Protein AF-Q72DJ5-F1 (afdb_monomer_lite)

Sequence (86 aa):
MERRMRKHAFVKVDCNCLRRATNFKCKHCGVMEYRSEREIRNLPLSLARCEDAGAPAPSPEEKLRGMFGGGFDCLATGEEGEDSQE

Foldseek 3Di:
DPPQWFFFAWDFDAQPPVVRWTWTAGPFPRDIDTHDLVCLQKDAPVRGTDPGPPGHHFDPVQVVLNVVVTGTNNHNDPDDPPPDDD

Secondary stru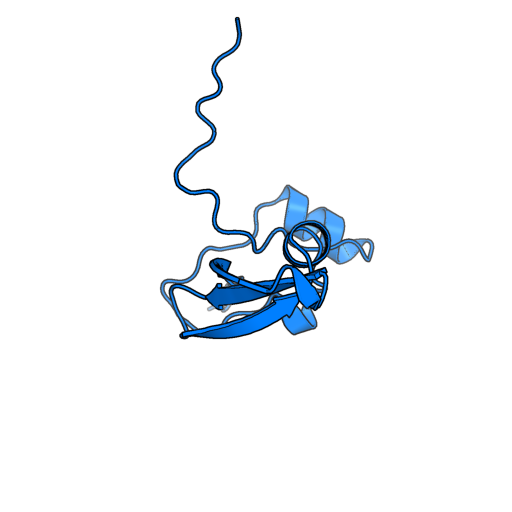cture (DSSP, 8-state):
-----EE--EEEEEEEGGGTEEEEEETTT--EEEE-HHHHTTB-HHHHEE--TTSPPPPHHHHHHHHTT--B--B--SS-------

Radius of gyration: 13.51 Å; chains: 1; bounding box: 31×37×34 Å

Organism: Nitratidesulfovibrio vulgaris (strain ATCC 29579 / DSM 644 / CCUG 34227 / NCIMB 8303 / VKM B-1760 / Hildenborough) (NCBI:txid882)

pLDDT: mean 79.0, std 15.88, range [36.12, 93.19]

Structure (mmCIF, N/CA/C/O backbone):
data_AF-Q72DJ5-F1
#
_entry.id   AF-Q72DJ5-F1
#
loop_
_atom_site.group_PDB
_atom_site.id
_atom_site.type_symbol
_atom_site.label_atom_id
_atom_site.label_alt_id
_atom_site.label_comp_id
_atom_site.label_asym_id
_atom_site.label_entity_id
_atom_site.label_seq_id
_atom_site.pdbx_PDB_ins_code
_atom_site.Cartn_x
_atom_site.Cartn_y
_atom_site.Cartn_z
_atom_site.occupancy
_atom_site.B_iso_or_equiv
_atom_site.auth_seq_id
_atom_site.auth_comp_id
_atom_site.auth_asym_id
_atom_site.auth_atom_id
_atom_site.pdbx_PDB_model_num
ATOM 1 N N . MET A 1 1 ? 16.729 -8.345 -17.289 1.00 43.53 1 MET A N 1
ATOM 2 C CA . MET A 1 1 ? 15.360 -7.829 -17.075 1.00 43.53 1 MET A CA 1
ATOM 3 C C . MET A 1 1 ? 15.268 -7.337 -15.640 1.00 43.53 1 MET A C 1
ATOM 5 O O . MET A 1 1 ? 15.104 -8.152 -14.742 1.00 43.53 1 MET A O 1
ATOM 9 N N . GLU A 1 2 ? 15.455 -6.040 -15.390 1.00 45.41 2 GLU A N 1
ATOM 10 C CA . GLU A 1 2 ? 15.175 -5.484 -14.062 1.00 45.41 2 GLU A CA 1
ATOM 11 C C . GLU A 1 2 ? 13.684 -5.676 -13.776 1.00 45.41 2 GLU A C 1
ATOM 13 O O . GLU A 1 2 ? 12.834 -5.082 -14.446 1.00 45.41 2 GLU A O 1
ATOM 18 N N . ARG A 1 3 ? 13.344 -6.531 -12.804 1.00 53.69 3 ARG A N 1
ATOM 19 C CA . ARG A 1 3 ? 11.998 -6.535 -12.229 1.00 53.69 3 ARG A CA 1
ATOM 20 C C . ARG A 1 3 ? 11.822 -5.175 -11.559 1.00 53.69 3 ARG A C 1
ATOM 22 O O . ARG A 1 3 ? 12.243 -4.989 -10.423 1.00 53.69 3 ARG A O 1
ATOM 29 N N . ARG A 1 4 ? 11.268 -4.207 -12.296 1.00 69.69 4 ARG A N 1
ATOM 30 C CA . ARG A 1 4 ? 10.902 -2.891 -11.765 1.00 69.69 4 ARG A CA 1
ATOM 31 C C . ARG A 1 4 ? 10.009 -3.138 -10.555 1.00 69.69 4 ARG A C 1
ATOM 33 O O . ARG A 1 4 ? 8.918 -3.684 -10.706 1.00 69.69 4 ARG A O 1
ATOM 40 N N . MET A 1 5 ? 10.510 -2.794 -9.372 1.00 79.69 5 MET A N 1
ATOM 41 C CA . MET A 1 5 ? 9.752 -2.878 -8.129 1.00 79.69 5 MET A CA 1
ATOM 42 C C . MET A 1 5 ? 8.396 -2.189 -8.325 1.00 79.69 5 MET A C 1
ATOM 44 O O . MET A 1 5 ? 8.340 -1.067 -8.835 1.00 79.69 5 MET A O 1
ATOM 48 N N . ARG A 1 6 ? 7.316 -2.871 -7.942 1.00 88.88 6 ARG A N 1
ATOM 49 C CA . ARG A 1 6 ? 5.964 -2.313 -7.920 1.00 88.88 6 ARG A CA 1
ATOM 50 C C . ARG A 1 6 ? 5.559 -2.009 -6.488 1.00 88.88 6 ARG A C 1
ATOM 52 O O . ARG A 1 6 ? 6.057 -2.648 -5.557 1.00 88.88 6 ARG A O 1
ATOM 59 N N . LYS A 1 7 ? 4.665 -1.039 -6.319 1.00 91.25 7 LYS A N 1
ATOM 60 C CA . LYS A 1 7 ? 4.109 -0.674 -5.017 1.00 91.25 7 LYS A CA 1
ATOM 61 C C . LYS A 1 7 ? 2.630 -1.029 -4.919 1.00 91.25 7 LYS A C 1
ATOM 63 O O . LYS A 1 7 ? 1.945 -1.112 -5.936 1.00 91.25 7 LYS A O 1
ATOM 68 N N . HIS A 1 8 ? 2.135 -1.247 -3.707 1.00 93.19 8 HIS A N 1
ATOM 69 C CA . HIS A 1 8 ? 0.706 -1.432 -3.478 1.00 93.19 8 HIS A CA 1
ATOM 70 C C . HIS A 1 8 ? -0.082 -0.171 -3.851 1.00 93.19 8 HIS A C 1
ATOM 72 O O . HIS A 1 8 ? 0.418 0.947 -3.758 1.00 93.19 8 HIS A O 1
ATOM 78 N N . ALA A 1 9 ? -1.336 -0.375 -4.251 1.00 91.81 9 ALA A N 1
ATOM 79 C CA . ALA A 1 9 ? -2.314 0.687 -4.442 1.00 91.81 9 ALA A CA 1
ATOM 80 C C . ALA A 1 9 ? -3.523 0.374 -3.559 1.00 91.81 9 ALA A C 1
ATOM 82 O O . ALA A 1 9 ? -4.443 -0.347 -3.954 1.00 91.81 9 ALA A O 1
ATOM 83 N N . PHE A 1 10 ? -3.449 0.842 -2.321 1.00 92.31 10 PHE A N 1
ATOM 84 C CA . PHE A 1 10 ? -4.420 0.622 -1.266 1.00 92.31 10 PHE A CA 1
ATOM 85 C C . PHE A 1 10 ? -5.645 1.508 -1.451 1.00 92.31 10 PHE A C 1
ATOM 87 O O . PHE A 1 10 ? -5.542 2.730 -1.431 1.00 92.31 10 PHE A O 1
ATOM 94 N N . VAL A 1 11 ? -6.811 0.886 -1.568 1.00 90.12 11 VAL A N 1
ATOM 95 C CA . VAL A 1 11 ? -8.108 1.556 -1.495 1.00 90.12 11 VAL A CA 1
ATOM 96 C C . VAL A 1 11 ? -8.688 1.392 -0.096 1.00 90.12 11 VAL A C 1
ATOM 98 O O . VAL A 1 11 ? -8.518 0.350 0.544 1.00 90.12 11 VAL A O 1
ATOM 101 N N . LYS A 1 12 ? -9.366 2.428 0.390 1.00 88.69 12 LYS A N 1
ATOM 102 C CA . LYS A 1 12 ? -10.096 2.395 1.658 1.00 88.69 12 LYS A CA 1
ATOM 103 C C . LYS A 1 12 ? -11.309 1.476 1.516 1.00 88.69 12 LYS A C 1
ATOM 105 O O . LYS A 1 12 ? -12.139 1.704 0.645 1.00 88.69 12 LYS A O 1
ATOM 110 N N . VAL A 1 13 ? -11.395 0.442 2.349 1.00 87.44 13 VAL A N 1
ATOM 111 C CA . VAL A 1 13 ? -12.511 -0.520 2.338 1.00 87.44 13 VAL A CA 1
ATOM 112 C C . VAL A 1 13 ? -13.491 -0.228 3.460 1.00 87.44 13 VAL A C 1
ATOM 114 O O . VAL A 1 13 ? -14.690 -0.158 3.225 1.00 87.44 13 VAL A O 1
ATOM 117 N N . ASP A 1 14 ? -12.983 -0.060 4.677 1.00 81.75 14 ASP A N 1
ATOM 118 C CA . ASP A 1 14 ? -13.817 0.113 5.861 1.00 81.75 14 ASP A CA 1
ATOM 119 C C . ASP A 1 14 ? -13.110 1.000 6.887 1.00 81.75 14 ASP A C 1
ATOM 121 O O . ASP A 1 14 ? -11.901 0.892 7.094 1.00 81.75 14 ASP A O 1
ATOM 125 N N . CYS A 1 15 ? -13.858 1.895 7.526 1.00 80.00 15 CYS A N 1
ATOM 126 C CA . CYS A 1 15 ? -13.339 2.792 8.551 1.00 80.00 15 CYS A CA 1
ATOM 127 C C . CYS A 1 15 ? -13.876 2.352 9.909 1.00 80.00 15 CYS A C 1
ATOM 129 O O . CYS A 1 15 ? -15.030 2.614 10.247 1.00 80.00 15 CYS A O 1
ATOM 131 N N . ASN A 1 16 ? -13.026 1.732 10.727 1.00 75.50 16 ASN A N 1
ATOM 132 C CA . ASN A 1 16 ? -13.406 1.380 12.084 1.00 75.50 16 ASN A CA 1
ATOM 133 C C . ASN A 1 16 ? -13.202 2.590 13.007 1.00 75.50 16 ASN A C 1
ATOM 135 O O . ASN A 1 16 ? -12.159 2.748 13.650 1.00 75.50 16 ASN A O 1
ATOM 139 N N . CYS A 1 17 ? -14.221 3.450 13.074 1.00 70.38 17 CYS A N 1
ATOM 140 C CA . CYS A 1 17 ? -14.211 4.673 13.884 1.00 70.38 17 CYS A CA 1
ATOM 141 C C . CYS A 1 17 ? -13.971 4.400 15.379 1.00 70.38 17 CYS A C 1
ATOM 143 O O . CYS A 1 17 ? -13.309 5.195 16.044 1.00 70.38 17 CYS A O 1
ATOM 145 N N . LEU A 1 18 ? -14.436 3.256 15.897 1.00 71.12 18 LEU A N 1
ATOM 146 C CA . LEU A 1 18 ? -14.240 2.861 17.299 1.00 71.12 18 LEU A CA 1
ATOM 147 C C . LEU A 1 18 ? -12.774 2.547 17.615 1.00 71.12 18 LEU A C 1
ATOM 149 O O . LEU A 1 18 ? -12.314 2.783 18.729 1.00 71.12 18 LEU A O 1
ATOM 153 N N . ARG A 1 19 ? -12.028 2.031 16.634 1.00 67.88 19 ARG A N 1
ATOM 154 C CA . ARG A 1 19 ? -10.608 1.675 16.772 1.00 67.88 19 ARG A CA 1
ATOM 155 C C . ARG A 1 19 ? -9.654 2.687 16.135 1.00 67.88 19 ARG A C 1
ATOM 157 O O . ARG A 1 19 ? -8.452 2.439 16.135 1.00 67.88 19 ARG A O 1
ATOM 164 N N . ARG A 1 20 ? -10.168 3.809 15.609 1.00 69.00 20 ARG A N 1
ATOM 165 C CA . ARG A 1 20 ? -9.396 4.860 14.912 1.00 69.00 20 ARG A CA 1
ATOM 166 C C . ARG A 1 20 ? -8.464 4.318 13.822 1.00 69.00 20 ARG A C 1
ATOM 168 O O . ARG A 1 20 ? -7.372 4.841 13.616 1.00 69.00 20 ARG A O 1
ATOM 175 N N . ALA A 1 21 ? -8.885 3.271 13.125 1.00 68.88 21 ALA A N 1
ATOM 176 C CA . ALA A 1 21 ? -8.069 2.636 12.103 1.00 68.88 21 ALA A CA 1
ATOM 177 C C . ALA A 1 21 ? -8.919 2.268 10.892 1.00 68.88 21 ALA A C 1
ATOM 179 O O . ALA A 1 21 ? -10.113 1.981 10.999 1.00 68.88 21 ALA A O 1
ATOM 180 N N . THR A 1 22 ? -8.297 2.354 9.722 1.00 83.19 22 THR A N 1
ATOM 181 C CA . THR A 1 22 ? -8.951 2.135 8.439 1.00 83.19 22 THR A CA 1
ATOM 182 C C . THR A 1 22 ? -8.392 0.859 7.820 1.00 83.19 22 THR A C 1
ATOM 184 O O . THR A 1 22 ? -7.182 0.644 7.779 1.00 83.19 22 THR A O 1
ATOM 187 N N . ASN A 1 23 ? -9.292 -0.006 7.363 1.00 88.56 23 ASN A N 1
ATOM 188 C CA . ASN A 1 23 ? -8.958 -1.165 6.558 1.00 88.56 23 ASN A CA 1
ATOM 189 C C . ASN A 1 23 ? -8.677 -0.701 5.132 1.00 88.56 23 ASN A C 1
ATOM 191 O O . ASN A 1 23 ? -9.557 -0.171 4.447 1.00 88.56 23 ASN A O 1
ATOM 195 N N . PHE A 1 24 ? -7.456 -0.943 4.685 1.00 90.50 24 PHE A N 1
ATOM 196 C CA . PHE A 1 24 ? -7.019 -0.706 3.325 1.00 90.50 24 PHE A CA 1
ATOM 197 C C . PHE A 1 24 ? -6.818 -2.026 2.608 1.00 90.50 24 PHE A C 1
ATOM 199 O O . PHE A 1 24 ? -6.227 -2.945 3.164 1.00 90.50 24 PHE A O 1
ATOM 206 N N . LYS A 1 25 ? -7.257 -2.115 1.355 1.00 92.12 25 LYS A N 1
ATOM 207 C CA . LYS A 1 25 ? -7.021 -3.284 0.504 1.00 92.12 25 LYS A CA 1
ATOM 208 C C . LYS A 1 25 ? -6.289 -2.865 -0.754 1.00 92.12 25 LYS A C 1
ATOM 210 O O . LYS A 1 25 ? -6.705 -1.930 -1.428 1.00 92.12 25 LYS A O 1
ATOM 215 N N . CYS A 1 26 ? -5.205 -3.549 -1.096 1.00 92.25 26 CYS A N 1
ATOM 216 C CA . CYS A 1 26 ? -4.549 -3.326 -2.378 1.00 92.25 26 CYS A CA 1
ATOM 217 C C . CYS A 1 26 ? -5.485 -3.771 -3.509 1.00 92.25 26 CYS A C 1
ATOM 219 O O . CYS A 1 26 ? -5.906 -4.929 -3.536 1.00 92.25 26 CYS A O 1
ATOM 221 N N . LYS A 1 27 ? -5.769 -2.890 -4.473 1.00 91.00 27 LYS A N 1
ATOM 222 C CA . LYS A 1 27 ? -6.640 -3.210 -5.620 1.00 91.00 27 LYS A CA 1
ATOM 223 C C . LYS A 1 27 ? -6.055 -4.254 -6.585 1.00 91.00 27 LYS A C 1
ATOM 225 O O . LYS A 1 27 ? -6.787 -4.776 -7.412 1.00 91.00 27 LYS A O 1
ATOM 230 N N . HIS A 1 28 ? -4.755 -4.546 -6.475 1.00 90.81 28 HIS A N 1
ATOM 231 C CA . HIS A 1 28 ? -4.041 -5.491 -7.338 1.00 90.81 28 HIS A CA 1
ATOM 232 C C . HIS A 1 28 ? -3.896 -6.868 -6.676 1.00 90.81 28 HIS A C 1
ATOM 234 O O . HIS A 1 28 ? -4.606 -7.802 -7.020 1.00 90.81 28 HIS A O 1
ATOM 240 N N . CYS A 1 29 ? -3.043 -6.989 -5.653 1.00 90.00 29 CYS A N 1
ATOM 241 C CA . CYS A 1 29 ? -2.796 -8.273 -4.985 1.00 90.00 29 CYS A CA 1
ATOM 242 C C . CYS A 1 29 ? -3.827 -8.646 -3.904 1.00 90.00 29 CYS A C 1
ATOM 244 O O . CYS A 1 29 ? -3.758 -9.736 -3.346 1.00 90.00 29 CYS A O 1
ATOM 246 N N . GLY A 1 30 ? -4.737 -7.738 -3.537 1.00 89.69 30 GLY A N 1
ATOM 247 C CA . GLY A 1 30 ? -5.762 -7.996 -2.523 1.00 89.69 30 GLY A CA 1
ATOM 248 C C . GLY A 1 30 ? -5.283 -8.019 -1.067 1.00 89.69 30 GLY A C 1
ATOM 249 O O . GLY A 1 30 ? -6.121 -8.237 -0.193 1.00 89.69 30 GLY A O 1
ATOM 250 N N . VAL A 1 31 ? -3.992 -7.775 -0.789 1.00 91.38 31 VAL A N 1
ATOM 251 C CA . VAL A 1 31 ? -3.472 -7.694 0.590 1.00 91.38 31 VAL A CA 1
ATOM 252 C C . VAL A 1 31 ? -4.213 -6.617 1.377 1.00 91.38 31 VAL A C 1
ATOM 254 O O . VAL A 1 31 ? -4.542 -5.562 0.822 1.00 91.38 31 VAL A O 1
ATOM 257 N N . MET A 1 32 ? -4.470 -6.884 2.655 1.00 89.38 32 MET A N 1
ATOM 258 C CA . MET A 1 32 ? -5.116 -5.933 3.549 1.00 89.38 32 MET A CA 1
ATOM 259 C C . MET A 1 32 ? -4.126 -5.378 4.566 1.00 89.38 32 MET A C 1
ATOM 261 O O . MET A 1 32 ? -3.382 -6.132 5.184 1.00 89.38 32 MET A O 1
ATOM 265 N N . GLU A 1 33 ? -4.160 -4.065 4.750 1.00 88.06 33 GLU A N 1
ATOM 266 C CA . GLU A 1 33 ? -3.399 -3.336 5.759 1.00 88.06 33 GLU A CA 1
ATOM 267 C C . GLU A 1 33 ? -4.364 -2.609 6.692 1.00 88.06 33 GLU A C 1
ATOM 269 O O . GLU A 1 33 ? -5.360 -2.025 6.259 1.00 88.06 33 GLU A O 1
ATOM 274 N N . TYR A 1 34 ? -4.058 -2.634 7.986 1.00 85.44 34 TYR A N 1
ATOM 275 C CA . TYR A 1 34 ? -4.873 -1.999 9.015 1.00 85.44 34 TYR A CA 1
ATOM 276 C C . TYR A 1 34 ? -4.100 -0.850 9.650 1.00 85.44 34 TYR A C 1
ATOM 278 O O . TYR A 1 34 ? -3.351 -1.046 10.608 1.00 85.44 34 TYR A O 1
ATOM 286 N N . ARG A 1 35 ? -4.228 0.343 9.063 1.00 86.31 35 ARG A N 1
ATOM 287 C CA . ARG A 1 35 ? -3.421 1.524 9.406 1.00 86.31 35 ARG A CA 1
ATOM 288 C C . ARG A 1 35 ? -4.207 2.818 9.210 1.00 86.31 35 ARG A C 1
ATOM 290 O O . ARG A 1 35 ? -5.353 2.812 8.763 1.00 86.31 35 ARG A O 1
ATOM 297 N N . SER A 1 36 ? -3.607 3.947 9.566 1.00 85.94 36 SER A N 1
ATOM 298 C CA . SER A 1 36 ? -4.119 5.271 9.204 1.00 85.94 36 SER A CA 1
ATOM 299 C C . SER A 1 36 ? -3.748 5.654 7.763 1.00 85.94 36 SER A C 1
ATOM 301 O O . SER A 1 36 ? -2.759 5.174 7.211 1.00 85.94 36 SER A O 1
ATOM 303 N N . GLU A 1 37 ? -4.498 6.580 7.156 1.00 85.69 37 GLU A N 1
ATOM 304 C CA . GLU A 1 37 ? -4.193 7.115 5.813 1.00 85.69 37 GLU A CA 1
ATOM 305 C C . GLU A 1 37 ? -2.768 7.689 5.726 1.00 85.69 37 GLU A C 1
ATOM 307 O O . GLU A 1 37 ? -2.065 7.479 4.739 1.00 85.69 37 GLU A O 1
ATOM 312 N N . ARG A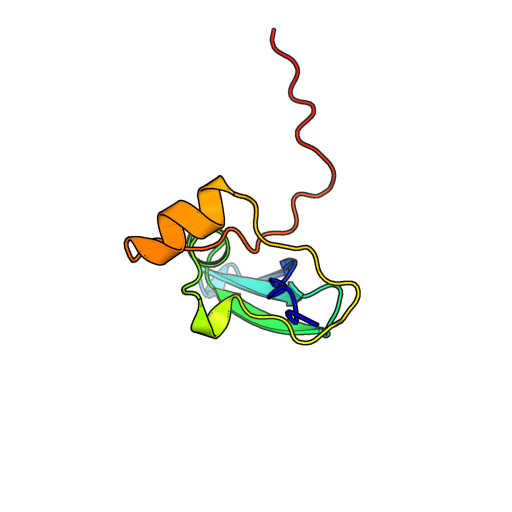 1 38 ? -2.302 8.362 6.787 1.00 85.88 38 ARG A N 1
ATOM 313 C CA . ARG A 1 38 ? -0.948 8.935 6.855 1.00 85.88 38 ARG A CA 1
ATOM 314 C C . ARG A 1 38 ? 0.147 7.870 6.810 1.00 85.88 38 ARG A C 1
ATOM 316 O O . ARG A 1 38 ? 1.202 8.117 6.228 1.00 85.88 38 ARG A O 1
ATOM 323 N N . GLU A 1 39 ? -0.088 6.718 7.430 1.00 88.00 39 GLU A N 1
ATOM 324 C CA . GLU A 1 39 ? 0.850 5.593 7.402 1.00 88.00 39 GLU A CA 1
ATOM 325 C C . GLU A 1 39 ? 0.875 4.922 6.031 1.00 88.00 39 GLU A C 1
ATOM 327 O O . GLU A 1 39 ? 1.954 4.613 5.537 1.00 88.00 39 GLU A O 1
ATOM 332 N N . ILE A 1 40 ? -0.284 4.761 5.384 1.00 89.69 40 ILE A N 1
ATOM 333 C CA . ILE A 1 40 ? -0.366 4.219 4.018 1.00 89.69 40 ILE A CA 1
ATOM 334 C C . ILE A 1 40 ? 0.374 5.113 3.011 1.00 89.69 40 ILE A C 1
ATOM 336 O O . ILE A 1 40 ? 1.027 4.605 2.099 1.00 89.69 40 ILE A O 1
ATOM 340 N N . ARG A 1 41 ? 0.336 6.437 3.212 1.00 88.38 41 ARG A N 1
ATOM 341 C CA . ARG A 1 41 ? 1.080 7.419 2.404 1.00 88.38 41 ARG A CA 1
ATOM 342 C C . ARG A 1 41 ? 2.598 7.428 2.658 1.00 88.38 41 ARG A C 1
ATOM 344 O O . ARG A 1 41 ? 3.334 8.107 1.947 1.00 88.38 41 ARG A O 1
ATOM 351 N N . ASN A 1 42 ? 3.079 6.738 3.693 1.00 88.75 42 ASN A N 1
ATOM 352 C CA . ASN A 1 42 ? 4.495 6.687 4.069 1.00 88.75 42 ASN A CA 1
ATOM 353 C C . ASN A 1 42 ? 4.924 5.266 4.458 1.00 88.75 42 ASN A C 1
ATOM 355 O O . ASN A 1 42 ? 5.587 5.066 5.479 1.00 88.75 42 ASN A O 1
ATOM 359 N N . LEU A 1 43 ? 4.571 4.266 3.649 1.00 89.31 43 LEU A N 1
ATOM 360 C CA . LEU A 1 43 ? 4.993 2.895 3.929 1.00 89.31 43 LEU A CA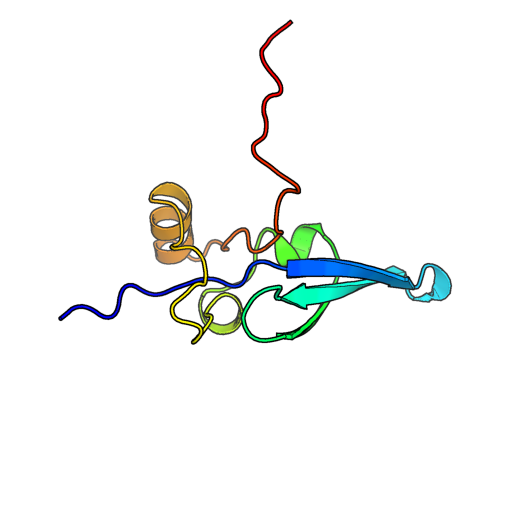 1
ATOM 361 C C . LEU A 1 43 ? 6.482 2.698 3.620 1.00 89.31 43 LEU A C 1
ATOM 363 O O . LEU A 1 43 ? 6.959 3.177 2.595 1.00 89.31 43 LEU A O 1
ATOM 367 N N . PRO A 1 44 ? 7.234 1.963 4.454 1.00 88.38 44 PRO A N 1
ATOM 368 C CA . PRO A 1 44 ? 8.605 1.587 4.130 1.00 88.38 44 PRO A CA 1
ATOM 369 C C . PRO A 1 44 ? 8.640 0.618 2.942 1.00 88.38 44 PRO A C 1
ATOM 371 O O . PRO A 1 44 ? 7.677 -0.103 2.682 1.00 88.38 44 PRO A O 1
ATOM 374 N N . LEU A 1 45 ? 9.790 0.538 2.265 1.00 85.00 45 LEU A N 1
ATOM 375 C CA . LEU A 1 45 ? 10.015 -0.309 1.083 1.00 85.00 45 LEU A CA 1
ATOM 376 C C . LEU A 1 45 ? 9.515 -1.756 1.253 1.00 85.00 45 LEU A C 1
ATOM 378 O O . LEU A 1 45 ? 8.932 -2.324 0.331 1.00 85.00 45 LEU A O 1
ATOM 382 N N . SER A 1 46 ? 9.749 -2.347 2.428 1.00 85.12 46 SER A N 1
ATOM 383 C CA . SER A 1 46 ? 9.375 -3.729 2.751 1.00 85.12 46 SER A CA 1
ATOM 384 C C . SER A 1 46 ? 7.866 -3.964 2.750 1.00 85.12 46 SER A C 1
ATOM 386 O O . SER A 1 46 ? 7.433 -5.041 2.356 1.00 85.12 46 SER A O 1
ATOM 388 N N . LEU A 1 47 ? 7.083 -2.964 3.161 1.00 87.88 47 LEU A N 1
ATOM 389 C CA . LEU A 1 47 ? 5.620 -3.024 3.235 1.00 87.88 47 LEU A CA 1
ATOM 390 C C . LEU A 1 47 ? 4.946 -2.425 2.003 1.00 87.88 47 LEU A C 1
ATOM 392 O O . LEU A 1 47 ? 3.798 -2.730 1.715 1.00 87.88 47 LEU A O 1
ATOM 396 N N . ALA A 1 48 ? 5.650 -1.562 1.273 1.00 88.81 48 ALA A N 1
ATOM 397 C CA . ALA A 1 48 ? 5.148 -0.955 0.053 1.00 88.81 48 ALA A CA 1
ATOM 398 C C . ALA A 1 48 ? 5.184 -1.920 -1.140 1.00 88.81 48 ALA A C 1
ATOM 400 O O . ALA A 1 48 ? 4.438 -1.723 -2.095 1.00 88.81 48 ALA A O 1
ATOM 401 N N . ARG A 1 49 ? 6.055 -2.936 -1.122 1.00 89.19 49 ARG A N 1
ATOM 402 C CA . ARG A 1 49 ? 6.338 -3.799 -2.275 1.00 89.19 49 ARG A CA 1
ATOM 403 C C . ARG A 1 49 ? 5.170 -4.722 -2.630 1.00 89.19 49 ARG A C 1
ATOM 405 O O . ARG A 1 49 ? 4.868 -5.656 -1.901 1.00 89.19 49 ARG A O 1
ATOM 412 N N . CYS A 1 50 ? 4.644 -4.557 -3.841 1.00 89.62 50 CYS A N 1
ATOM 413 C CA . CYS A 1 50 ? 3.650 -5.453 -4.423 1.00 89.62 50 CYS A CA 1
ATOM 414 C C . CYS A 1 50 ? 4.291 -6.425 -5.428 1.00 89.62 50 CYS A C 1
ATOM 416 O O . CYS A 1 50 ? 5.188 -6.047 -6.186 1.00 89.62 50 CYS A O 1
ATOM 418 N N . GLU A 1 51 ? 3.825 -7.675 -5.441 1.00 86.19 51 GLU A N 1
ATOM 419 C CA . GLU A 1 51 ? 4.269 -8.707 -6.393 1.00 86.19 51 GLU A CA 1
ATOM 420 C C . GLU A 1 51 ? 3.433 -8.749 -7.679 1.00 86.19 51 GLU A C 1
ATOM 422 O O . GLU A 1 51 ? 3.834 -9.381 -8.655 1.00 86.19 51 GLU A O 1
ATOM 427 N N . ASP A 1 52 ? 2.293 -8.056 -7.699 1.00 87.12 52 ASP A N 1
ATOM 428 C CA . ASP A 1 52 ? 1.399 -8.020 -8.850 1.00 87.12 52 ASP A CA 1
ATOM 429 C C . ASP A 1 52 ? 2.028 -7.247 -10.022 1.00 87.12 52 ASP A C 1
ATOM 431 O O . ASP A 1 52 ? 2.530 -6.130 -9.865 1.00 87.12 52 ASP A O 1
ATOM 435 N N . ALA A 1 53 ? 2.001 -7.836 -11.219 1.00 85.12 53 ALA A N 1
ATOM 436 C CA . ALA A 1 53 ? 2.611 -7.241 -12.409 1.00 85.12 53 ALA A CA 1
ATOM 437 C C . ALA A 1 53 ? 1.874 -5.981 -12.905 1.00 85.12 53 ALA A C 1
ATOM 439 O O . ALA A 1 53 ? 2.492 -5.130 -13.555 1.00 85.12 53 ALA A O 1
ATOM 440 N N . GLY A 1 54 ? 0.580 -5.860 -12.593 1.00 84.81 54 GLY A N 1
ATOM 441 C CA . GLY A 1 54 ? -0.274 -4.720 -12.914 1.00 84.81 54 GLY A CA 1
ATOM 442 C C . GLY A 1 54 ? -0.223 -3.596 -11.879 1.00 84.81 54 GLY A C 1
ATOM 443 O O . GLY A 1 54 ? -0.786 -2.529 -12.122 1.00 84.81 54 GLY A O 1
ATOM 444 N N . ALA A 1 55 ? 0.461 -3.791 -10.749 1.00 88.06 55 ALA A N 1
ATOM 445 C CA . ALA A 1 55 ? 0.610 -2.760 -9.733 1.00 88.06 55 ALA A CA 1
ATOM 446 C C . ALA A 1 55 ? 1.468 -1.572 -10.224 1.00 88.06 55 ALA A C 1
ATOM 448 O O . ALA A 1 55 ? 2.378 -1.746 -11.049 1.00 88.06 55 ALA A O 1
ATOM 449 N N . PRO A 1 56 ? 1.217 -0.343 -9.737 1.00 87.56 56 PRO A N 1
ATOM 450 C CA . PRO A 1 56 ? 1.950 0.837 -10.179 1.00 87.56 56 PRO A CA 1
ATOM 451 C C . PRO A 1 56 ? 3.430 0.765 -9.794 1.00 87.56 56 PRO A C 1
ATOM 453 O O . PRO A 1 56 ? 3.823 0.161 -8.794 1.00 87.56 56 PRO A O 1
ATOM 456 N N . ALA A 1 57 ? 4.274 1.397 -10.605 1.00 88.38 57 ALA A N 1
ATOM 457 C CA . ALA A 1 57 ? 5.653 1.651 -10.213 1.00 88.38 57 ALA A CA 1
ATOM 458 C C . ALA A 1 57 ? 5.695 2.861 -9.258 1.00 88.38 57 ALA A C 1
ATOM 460 O O . ALA A 1 57 ? 4.895 3.783 -9.425 1.00 88.38 57 ALA A O 1
ATOM 461 N N . PRO A 1 58 ? 6.615 2.891 -8.282 1.00 85.88 58 PRO A N 1
ATOM 462 C CA . PRO A 1 58 ? 6.840 4.088 -7.482 1.00 85.88 58 PRO A CA 1
ATOM 463 C C . PRO A 1 58 ? 7.371 5.231 -8.358 1.00 85.88 58 PRO A C 1
ATOM 465 O O . PRO A 1 58 ? 8.152 4.992 -9.294 1.00 85.88 58 PRO A O 1
ATOM 468 N N . SER A 1 59 ? 6.959 6.460 -8.047 1.00 85.06 59 SER A N 1
ATOM 469 C CA . SER A 1 59 ? 7.419 7.669 -8.727 1.00 85.06 59 SER A CA 1
ATOM 470 C C . SER A 1 59 ? 8.923 7.892 -8.487 1.00 85.06 59 SER A C 1
ATOM 472 O O . SER A 1 59 ? 9.498 7.336 -7.543 1.00 85.06 59 SER A O 1
ATOM 474 N N . PRO A 1 60 ? 9.612 8.681 -9.332 1.00 83.25 60 PRO A N 1
ATOM 475 C CA . PRO A 1 60 ? 11.017 9.025 -9.109 1.00 83.25 60 PRO A CA 1
ATOM 476 C C . PRO A 1 60 ? 11.262 9.674 -7.739 1.00 83.25 60 PRO A C 1
ATOM 478 O O . PRO A 1 60 ? 12.250 9.359 -7.079 1.00 83.25 60 PRO A O 1
ATOM 481 N N . GLU A 1 61 ? 10.334 10.516 -7.284 1.00 83.88 61 GLU A N 1
ATOM 482 C CA . GLU A 1 61 ? 10.404 11.195 -5.987 1.00 83.88 61 GLU A CA 1
ATOM 483 C C . GLU A 1 61 ? 10.261 10.207 -4.830 1.00 83.88 61 GLU A C 1
ATOM 485 O O . GLU A 1 61 ? 11.012 10.275 -3.861 1.00 83.88 61 GLU A O 1
ATOM 490 N N . GLU A 1 62 ? 9.349 9.241 -4.937 1.00 83.69 62 GLU A N 1
ATOM 491 C CA . GLU A 1 62 ? 9.191 8.185 -3.934 1.00 83.69 62 GLU A CA 1
ATOM 492 C C . GLU A 1 62 ? 10.412 7.273 -3.869 1.00 83.69 62 GLU A C 1
ATOM 494 O O . GLU A 1 62 ? 10.840 6.891 -2.784 1.00 83.69 62 GLU A O 1
ATOM 499 N N . LYS A 1 63 ? 11.011 6.948 -5.020 1.00 83.56 63 LYS A N 1
ATOM 500 C CA . LYS A 1 63 ? 12.265 6.184 -5.068 1.00 83.56 63 LYS A CA 1
ATOM 501 C C . LYS A 1 63 ? 13.393 6.936 -4.374 1.00 83.56 63 LYS A C 1
ATOM 503 O O . LYS A 1 63 ? 14.120 6.335 -3.587 1.00 83.56 63 LYS A O 1
ATOM 508 N N . LEU A 1 64 ? 13.512 8.238 -4.639 1.00 83.81 64 LEU A N 1
ATOM 509 C CA . LEU A 1 64 ? 14.502 9.094 -3.996 1.00 83.81 64 LEU A CA 1
ATOM 510 C C . LEU A 1 64 ? 14.265 9.147 -2.483 1.00 83.81 64 LEU A C 1
ATOM 512 O O . LEU A 1 64 ? 15.172 8.857 -1.710 1.00 83.81 64 LEU A O 1
ATOM 516 N N . ARG A 1 65 ? 13.030 9.420 -2.048 1.00 82.88 65 ARG A N 1
ATOM 517 C CA . ARG A 1 65 ? 12.655 9.424 -0.626 1.00 82.88 65 ARG A CA 1
ATOM 518 C C . ARG A 1 65 ? 12.950 8.079 0.033 1.00 82.88 65 ARG A C 1
ATOM 520 O O . ARG A 1 65 ? 13.563 8.063 1.094 1.00 82.88 65 ARG A O 1
ATOM 527 N N . GLY A 1 66 ? 12.586 6.968 -0.603 1.00 78.50 66 GLY A N 1
ATOM 528 C CA . GLY A 1 66 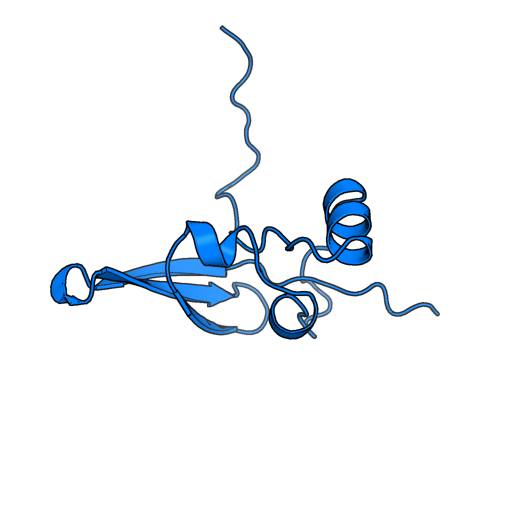? 12.846 5.615 -0.111 1.00 78.50 66 GLY A CA 1
ATOM 529 C C . GLY A 1 66 ? 14.336 5.290 0.039 1.00 78.50 66 GLY A C 1
ATOM 530 O O . GLY A 1 66 ? 14.707 4.597 0.984 1.00 78.50 66 GLY A O 1
ATOM 531 N N . MET A 1 67 ? 15.205 5.831 -0.824 1.00 78.00 67 MET A N 1
ATOM 532 C CA . MET A 1 67 ? 16.664 5.708 -0.676 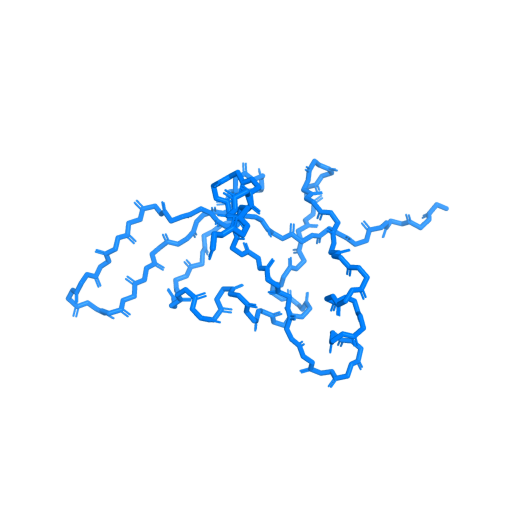1.00 78.00 67 MET A CA 1
ATOM 533 C C . MET A 1 67 ? 17.208 6.447 0.556 1.00 78.00 67 MET A C 1
ATOM 535 O O . MET A 1 67 ? 18.169 5.982 1.162 1.00 78.00 67 MET A O 1
ATOM 539 N N . PHE A 1 68 ? 16.579 7.551 0.965 1.00 80.69 68 PHE A N 1
ATOM 540 C CA . PHE A 1 68 ? 16.949 8.326 2.159 1.00 80.69 68 PHE A CA 1
ATOM 541 C C . PHE A 1 68 ? 16.165 7.920 3.424 1.00 80.69 68 PHE A C 1
ATOM 543 O O . PHE A 1 68 ? 16.087 8.689 4.379 1.00 80.69 68 PHE A O 1
ATOM 550 N N . GLY A 1 69 ? 15.565 6.723 3.449 1.00 73.19 69 GLY A N 1
ATOM 551 C CA . GLY A 1 69 ? 14.806 6.221 4.604 1.00 73.19 69 GLY A CA 1
ATOM 552 C C . GLY A 1 69 ? 13.387 6.792 4.742 1.00 73.19 69 GLY A C 1
ATOM 553 O O . GLY A 1 69 ? 12.754 6.627 5.782 1.00 73.19 69 GLY A O 1
ATOM 554 N N . GLY A 1 70 ? 12.881 7.464 3.709 1.00 81.12 70 GLY A N 1
ATOM 555 C CA . GLY A 1 70 ? 11.488 7.891 3.597 1.00 81.12 70 GLY A CA 1
ATOM 556 C C . GLY A 1 70 ? 10.530 6.755 3.215 1.00 81.12 70 GLY A C 1
ATOM 557 O O . GLY A 1 70 ? 10.914 5.590 3.104 1.00 81.12 70 GLY A O 1
ATOM 558 N N . GLY A 1 71 ? 9.259 7.108 3.009 1.00 87.25 71 GLY A N 1
ATOM 559 C CA . GLY A 1 71 ? 8.187 6.170 2.670 1.00 87.25 71 GLY A CA 1
ATOM 560 C C . GLY A 1 71 ? 7.656 6.316 1.242 1.00 87.25 71 GLY A C 1
ATOM 561 O O . GLY A 1 71 ? 7.909 7.311 0.563 1.00 87.25 71 GLY A O 1
ATOM 562 N N . PHE A 1 72 ? 6.892 5.313 0.822 1.00 87.19 72 PHE A N 1
ATOM 563 C CA . PHE A 1 72 ? 6.170 5.232 -0.442 1.00 87.19 72 PHE A CA 1
ATOM 564 C C . PHE A 1 72 ? 4.694 5.542 -0.200 1.00 87.19 72 PHE A C 1
ATOM 566 O O . PHE A 1 72 ? 4.092 4.994 0.730 1.00 87.19 72 PHE A O 1
ATOM 573 N N . ASP A 1 73 ? 4.109 6.379 -1.052 1.00 89.31 73 ASP A N 1
ATOM 574 C CA . ASP A 1 73 ? 2.681 6.647 -1.030 1.00 89.31 73 ASP A CA 1
ATOM 575 C C . ASP A 1 73 ? 1.949 5.488 -1.700 1.00 89.31 73 ASP A C 1
ATOM 577 O O . ASP A 1 73 ? 1.888 5.366 -2.923 1.00 89.31 73 ASP A O 1
ATOM 581 N N . CYS A 1 74 ? 1.428 4.578 -0.887 1.00 89.88 74 CYS A N 1
ATOM 582 C CA . CYS A 1 74 ? 0.684 3.435 -1.392 1.00 89.88 74 CYS A CA 1
ATOM 583 C C . CYS A 1 74 ? -0.823 3.685 -1.381 1.00 89.88 74 CYS A C 1
ATOM 585 O O . CYS A 1 74 ? -1.574 2.756 -1.673 1.00 89.88 74 CYS A O 1
ATOM 587 N N . LEU A 1 75 ? -1.288 4.889 -1.036 1.00 88.31 75 LEU A N 1
ATOM 588 C CA . LEU A 1 75 ? -2.706 5.202 -1.092 1.00 88.31 75 LEU A CA 1
ATOM 589 C C . LEU A 1 75 ? -3.085 5.335 -2.564 1.00 88.31 75 LEU A C 1
ATOM 591 O O . LEU A 1 75 ? -2.527 6.152 -3.293 1.00 88.31 75 LEU A O 1
ATOM 595 N N . ALA A 1 76 ? -4.024 4.509 -3.020 1.00 81.38 76 ALA A N 1
ATOM 596 C CA . ALA A 1 76 ? -4.633 4.724 -4.316 1.00 81.38 76 ALA A CA 1
ATO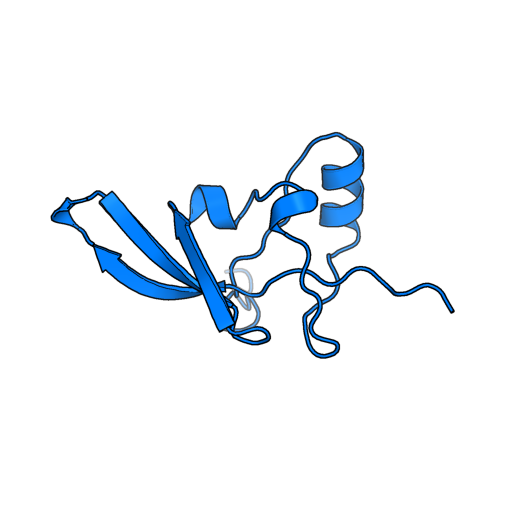M 597 C C . ALA A 1 76 ? -5.405 6.041 -4.217 1.00 81.38 76 ALA A C 1
ATOM 599 O O . ALA A 1 76 ? -6.470 6.090 -3.600 1.00 81.38 76 ALA A O 1
ATOM 600 N N . THR A 1 77 ? -4.852 7.111 -4.783 1.00 62.81 77 THR A N 1
ATOM 601 C CA . THR A 1 77 ? -5.658 8.280 -5.104 1.00 62.81 77 THR A CA 1
ATOM 602 C C . THR A 1 77 ? -6.748 7.765 -6.039 1.00 62.81 77 THR A C 1
ATOM 604 O O . THR A 1 77 ? -6.466 7.058 -7.014 1.00 62.81 77 THR A O 1
ATOM 607 N N . GLY A 1 78 ? -8.008 7.950 -5.648 1.00 50.72 78 GLY A N 1
ATOM 608 C CA . GLY A 1 78 ? -9.106 7.773 -6.581 1.00 50.72 78 GLY A CA 1
ATOM 609 C C . GLY A 1 78 ? -8.863 8.791 -7.676 1.00 50.72 78 GLY A C 1
ATOM 610 O O . GLY A 1 78 ? -9.063 9.970 -7.434 1.00 50.72 78 GLY A O 1
ATOM 611 N N . GLU A 1 79 ? -8.323 8.319 -8.794 1.00 39.19 79 GLU A N 1
ATOM 612 C CA . GLU A 1 79 ? -7.994 9.135 -9.954 1.00 39.19 79 GLU A CA 1
ATOM 613 C C . GLU A 1 79 ? -6.927 10.205 -9.667 1.00 39.19 79 GLU A C 1
ATOM 615 O O . GLU A 1 79 ? -6.432 10.401 -8.552 1.00 39.19 79 GLU A O 1
ATOM 620 N N . GLU A 1 80 ? -6.407 10.746 -10.751 1.00 39.00 80 GLU A N 1
ATOM 621 C CA . GLU A 1 80 ? -5.385 11.772 -10.764 1.00 39.00 80 GLU A CA 1
ATOM 622 C C . GLU A 1 80 ? -5.889 12.988 -9.984 1.00 39.00 80 GLU A C 1
ATOM 624 O O . GLU A 1 80 ? -7.046 13.382 -10.104 1.00 39.00 80 GLU A O 1
ATOM 629 N N . GLY A 1 81 ? -5.024 13.584 -9.164 1.00 36.12 81 GLY A N 1
ATOM 630 C CA . GLY A 1 81 ? -5.277 14.919 -8.646 1.00 36.12 81 GLY A CA 1
ATOM 631 C C . GLY A 1 81 ? -5.216 15.925 -9.792 1.00 36.12 81 GLY A C 1
ATOM 632 O O . GLY A 1 81 ? -4.207 16.603 -9.950 1.00 36.12 81 GLY A O 1
ATOM 633 N N . GLU A 1 82 ? -6.283 16.017 -10.579 1.00 36.41 82 GLU A N 1
ATOM 634 C CA . GLU A 1 82 ? -6.732 17.278 -11.158 1.00 36.41 82 GLU A CA 1
ATOM 635 C C . GLU A 1 82 ? -7.410 18.077 -10.037 1.00 36.41 82 GLU A C 1
ATOM 637 O O . GLU A 1 82 ? -8.624 18.198 -9.971 1.00 36.41 82 GLU A O 1
ATOM 642 N N . ASP A 1 83 ? -6.601 18.631 -9.138 1.00 38.94 83 ASP A N 1
ATOM 643 C CA . ASP A 1 83 ? -6.906 19.953 -8.596 1.00 38.94 83 ASP A CA 1
ATOM 644 C C . ASP A 1 83 ? -6.012 20.908 -9.381 1.00 38.94 83 ASP A C 1
ATOM 646 O O . ASP A 1 83 ? -4.878 21.235 -9.015 1.00 38.94 83 ASP A O 1
ATOM 650 N N . SER A 1 84 ? -6.521 21.245 -10.568 1.00 44.41 84 SER A N 1
ATOM 651 C CA . SER A 1 84 ? -6.109 22.442 -11.278 1.00 44.41 84 SER A CA 1
ATOM 652 C C . SER A 1 84 ? -6.245 23.625 -10.327 1.00 44.41 84 SER A C 1
ATOM 654 O O . SER A 1 84 ? -7.209 23.739 -9.580 1.00 44.41 84 SER A O 1
ATOM 656 N N . GLN A 1 85 ? -5.229 24.475 -10.366 1.00 44.03 85 GLN A N 1
ATOM 657 C CA . GLN A 1 85 ? -5.176 25.773 -9.713 1.00 44.03 85 GLN A CA 1
ATOM 658 C C . GLN A 1 85 ? -6.491 26.546 -9.894 1.00 44.03 85 GLN A C 1
ATOM 660 O O . GLN A 1 85 ? -6.955 26.684 -11.026 1.00 44.03 85 GLN A O 1
ATOM 665 N N . GLU A 1 86 ? -6.994 27.132 -8.810 1.00 44.03 86 GLU A N 1
ATOM 666 C CA . GLU A 1 86 ? -7.751 28.388 -8.846 1.00 44.03 86 GLU A CA 1
ATOM 667 C C . GLU A 1 86 ? -7.100 29.397 -7.893 1.00 44.03 86 GLU A C 1
ATOM 669 O O . GLU A 1 86 ? -6.734 29.001 -6.759 1.00 44.03 86 GLU A O 1
#